Protein AF-A0A1I5X9K0-F1 (afdb_monomer_lite)

Secondary structure (DSSP, 8-state):
----PPP---------------HHHHHHHHHHHHHHHHHHHHIIIIIHHHTTSTTSHHHHHHHHHHHHHHHHTTTT--TTTTS----PPPP---

Structure (mmCIF, N/CA/C/O backbone):
data_AF-A0A1I5X9K0-F1
#
_entry.id   AF-A0A1I5X9K0-F1
#
loop_
_atom_site.group_PDB
_atom_site.id
_atom_site.type_symbol
_atom_site.label_atom_id
_atom_site.label_alt_id
_atom_site.label_comp_id
_atom_site.label_asym_id
_atom_site.label_entity_id
_atom_site.label_seq_id
_atom_site.pdbx_PDB_ins_code
_atom_site.Cartn_x
_atom_site.Cartn_y
_atom_site.Cartn_z
_atom_site.occupancy
_atom_site.B_iso_or_equiv
_atom_site.auth_seq_id
_atom_site.auth_comp_id
_atom_site.auth_asym_id
_atom_site.auth_atom_id
_atom_site.pdbx_PDB_model_num
ATOM 1 N N . MET A 1 1 ? -21.226 24.500 -50.165 1.00 40.25 1 MET A N 1
ATOM 2 C CA . MET A 1 1 ? -20.374 24.788 -48.991 1.00 40.25 1 MET A CA 1
ATOM 3 C C . MET A 1 1 ? -19.683 23.494 -48.579 1.00 40.25 1 MET A C 1
ATOM 5 O O . MET A 1 1 ? -20.373 22.566 -48.186 1.00 40.25 1 MET A O 1
ATOM 9 N N . ARG A 1 2 ? -18.364 23.373 -48.793 1.00 43.06 2 ARG A N 1
ATOM 10 C CA . ARG A 1 2 ? -17.570 22.194 -48.402 1.00 43.06 2 ARG A CA 1
ATOM 11 C C . ARG A 1 2 ? -16.919 22.501 -47.053 1.00 43.06 2 ARG A C 1
ATOM 13 O O . ARG A 1 2 ? -16.215 23.501 -46.954 1.00 43.06 2 ARG A O 1
ATOM 20 N N . ASN A 1 3 ? -17.173 21.676 -46.042 1.00 47.03 3 ASN A N 1
ATOM 21 C CA . ASN A 1 3 ? -16.481 21.758 -44.758 1.00 47.03 3 ASN A CA 1
ATOM 22 C C . ASN A 1 3 ? -15.013 21.380 -44.976 1.00 47.03 3 ASN A C 1
ATOM 24 O O . ASN A 1 3 ? -14.705 20.230 -45.284 1.00 47.03 3 ASN A O 1
ATOM 28 N N . ALA A 1 4 ? -14.119 22.361 -44.868 1.00 52.97 4 ALA A N 1
ATOM 29 C CA . ALA A 1 4 ? -12.686 22.128 -44.880 1.00 52.97 4 ALA A CA 1
ATOM 30 C C . ALA A 1 4 ? -12.288 21.486 -43.544 1.00 52.97 4 ALA A C 1
ATOM 32 O O . ALA A 1 4 ? -12.437 22.098 -42.485 1.00 52.97 4 ALA A O 1
ATOM 33 N N . ILE A 1 5 ? -11.805 20.245 -43.592 1.00 62.09 5 ILE A N 1
ATOM 34 C CA . ILE A 1 5 ? -11.127 19.613 -42.459 1.00 62.09 5 ILE A CA 1
ATOM 35 C C . ILE A 1 5 ? -9.832 20.404 -42.257 1.00 62.09 5 ILE A C 1
ATOM 37 O O . ILE A 1 5 ? -9.013 20.479 -43.175 1.00 62.09 5 ILE A O 1
ATOM 41 N N . ARG A 1 6 ? -9.663 21.045 -41.094 1.00 57.22 6 ARG A N 1
ATOM 42 C CA . ARG A 1 6 ? -8.396 21.708 -40.765 1.00 57.22 6 ARG A CA 1
ATOM 43 C C . ARG A 1 6 ? -7.291 20.644 -40.748 1.00 57.22 6 ARG A C 1
ATOM 45 O O . ARG A 1 6 ? -7.498 19.612 -40.105 1.00 57.22 6 ARG A O 1
ATOM 52 N N . PRO A 1 7 ? -6.149 20.857 -41.427 1.00 56.53 7 PRO A N 1
ATOM 53 C CA . PRO A 1 7 ? -4.993 20.005 -41.216 1.00 56.53 7 PRO A CA 1
ATOM 54 C C . PRO A 1 7 ? -4.636 20.078 -39.733 1.00 56.53 7 PRO A C 1
ATOM 56 O O . PRO A 1 7 ? -4.741 21.132 -39.105 1.00 56.53 7 PRO A O 1
ATOM 59 N N . PHE A 1 8 ? -4.305 18.927 -39.167 1.00 58.31 8 PHE A N 1
ATOM 60 C CA . PHE A 1 8 ? -3.822 18.826 -37.805 1.00 58.31 8 PHE A CA 1
ATOM 61 C C . PHE A 1 8 ? -2.505 19.612 -37.752 1.00 58.31 8 PHE A C 1
ATOM 63 O O . PHE A 1 8 ? -1.490 19.118 -38.243 1.00 58.31 8 PHE A O 1
ATOM 70 N N . ASP A 1 9 ? -2.550 20.865 -37.281 1.00 59.25 9 ASP A N 1
ATOM 71 C CA . ASP A 1 9 ? -1.349 21.670 -37.044 1.00 59.25 9 ASP A CA 1
ATOM 72 C C . ASP A 1 9 ? -0.428 20.816 -36.180 1.00 59.25 9 ASP A C 1
ATOM 74 O O . ASP A 1 9 ? -0.836 20.331 -35.122 1.00 59.25 9 ASP A O 1
ATOM 78 N N . GLY A 1 10 ? 0.750 20.514 -36.727 1.00 53.38 10 GLY A N 1
ATOM 79 C CA . GLY A 1 10 ? 1.599 19.427 -36.268 1.00 53.38 10 GLY A CA 1
ATOM 80 C C . GLY A 1 10 ? 1.780 19.471 -34.759 1.00 53.38 10 GLY A C 1
ATOM 81 O O . GLY A 1 10 ? 2.387 20.400 -34.235 1.00 53.38 10 GLY A O 1
ATOM 82 N N . MET A 1 11 ? 1.268 18.450 -34.064 1.00 57.38 11 MET A N 1
ATOM 83 C CA . MET A 1 11 ? 1.693 18.184 -32.697 1.00 57.38 11 MET A CA 1
ATOM 84 C C . MET A 1 11 ? 3.210 18.009 -32.736 1.00 57.38 11 MET A C 1
ATOM 86 O O . MET A 1 11 ? 3.718 17.006 -33.238 1.00 57.38 11 MET A O 1
ATOM 90 N N . THR A 1 12 ? 3.934 19.006 -32.238 1.00 59.78 12 THR A N 1
ATOM 91 C CA . THR A 1 12 ? 5.358 18.925 -31.939 1.00 59.78 12 THR A CA 1
ATOM 92 C C . THR A 1 12 ? 5.526 17.905 -30.820 1.00 59.78 12 THR A C 1
ATOM 94 O O . THR A 1 12 ? 5.379 18.210 -29.641 1.00 59.78 12 THR A O 1
ATOM 97 N N . GLY A 1 13 ? 5.756 16.651 -31.201 1.00 62.56 13 GLY A N 1
ATOM 98 C CA . GLY A 1 13 ? 6.158 15.605 -30.273 1.00 62.56 13 GLY A CA 1
ATOM 99 C C . GLY A 1 13 ? 7.649 15.728 -29.993 1.00 62.56 13 GLY A C 1
ATOM 100 O O . GLY A 1 13 ? 8.455 15.661 -30.919 1.00 62.56 13 GLY A O 1
ATOM 101 N N . GLU A 1 14 ? 8.024 15.902 -28.730 1.00 62.16 14 GLU A N 1
ATOM 102 C CA . GLU A 1 14 ? 9.412 15.741 -28.306 1.00 62.16 14 GLU A CA 1
ATOM 103 C C . GLU A 1 14 ? 9.684 14.254 -28.046 1.00 62.16 14 GLU A C 1
ATOM 105 O O . GLU A 1 14 ? 8.895 13.566 -27.392 1.00 62.16 14 GLU A O 1
ATOM 110 N N . LEU A 1 15 ? 10.796 13.743 -28.579 1.00 65.69 15 LEU A N 1
ATOM 111 C CA . LEU A 1 15 ? 11.273 12.402 -28.253 1.00 65.69 15 LEU A CA 1
ATOM 112 C C . LEU A 1 15 ? 11.698 12.380 -26.784 1.00 65.69 15 LEU A C 1
ATOM 114 O O . LEU A 1 15 ? 12.754 12.892 -26.419 1.00 65.69 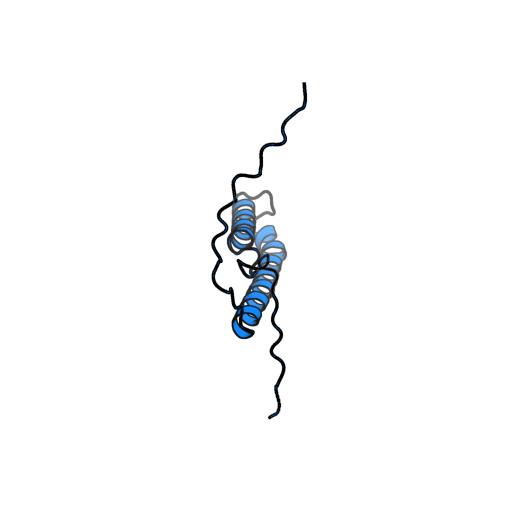15 LEU A O 1
ATOM 118 N N . VAL A 1 16 ? 10.870 11.765 -25.942 1.00 65.38 16 VAL A N 1
ATOM 119 C CA . VAL A 1 16 ? 11.217 11.499 -24.545 1.00 65.38 16 VAL A CA 1
ATOM 120 C C . VAL A 1 16 ? 12.370 10.496 -24.519 1.00 65.38 16 VAL A C 1
ATOM 122 O O . VAL A 1 16 ? 12.368 9.520 -25.273 1.00 65.38 16 VAL A O 1
ATOM 125 N N . GLN A 1 17 ? 13.367 10.739 -23.664 1.00 63.31 17 GLN A N 1
ATOM 126 C CA . GLN A 1 17 ? 14.503 9.831 -23.506 1.00 63.31 17 GLN A CA 1
ATOM 127 C C . GLN A 1 17 ? 14.038 8.402 -23.203 1.00 63.31 17 GLN A C 1
ATOM 129 O O . GLN A 1 17 ? 13.031 8.190 -22.523 1.00 63.31 17 GLN A O 1
ATOM 134 N N . ASN A 1 18 ? 14.813 7.423 -23.678 1.00 68.69 18 ASN A N 1
ATOM 135 C CA . ASN A 1 18 ? 14.567 6.015 -23.389 1.00 68.69 18 ASN A CA 1
ATOM 136 C C . ASN A 1 18 ? 14.480 5.799 -21.876 1.00 68.69 18 ASN A C 1
ATOM 138 O O . ASN A 1 18 ? 15.455 5.975 -21.146 1.00 68.69 18 ASN A O 1
ATOM 142 N N . ALA A 1 19 ? 13.305 5.388 -21.413 1.00 71.19 19 ALA A N 1
ATOM 143 C CA . ALA A 1 19 ? 13.100 5.009 -20.033 1.00 71.19 19 ALA A CA 1
ATOM 144 C C . ALA A 1 19 ? 13.550 3.547 -19.877 1.00 71.19 19 ALA A C 1
ATOM 146 O O . ALA A 1 19 ? 12.916 2.633 -20.394 1.00 71.19 19 ALA A O 1
ATOM 147 N N . THR A 1 20 ? 14.671 3.315 -19.193 1.00 74.06 20 THR A N 1
ATOM 148 C CA . THR A 1 20 ? 15.170 1.959 -18.920 1.00 74.06 20 THR A CA 1
ATOM 149 C C . THR A 1 20 ? 14.888 1.564 -17.479 1.00 74.06 20 THR A C 1
ATOM 151 O O . THR A 1 20 ? 15.279 2.265 -16.539 1.00 74.06 20 THR A O 1
ATOM 154 N N . LEU A 1 21 ? 14.248 0.411 -17.304 1.00 79.88 21 LEU A N 1
ATOM 155 C CA . LEU A 1 21 ? 14.045 -0.219 -16.009 1.00 79.88 21 LEU A CA 1
ATOM 156 C C . LEU A 1 21 ? 14.895 -1.487 -15.933 1.00 79.88 21 LEU A C 1
ATOM 158 O O . LEU A 1 21 ? 14.629 -2.460 -16.635 1.00 79.88 21 LEU A O 1
ATOM 162 N N . ASP A 1 22 ? 15.930 -1.462 -15.099 1.00 84.88 22 ASP A N 1
ATOM 163 C CA . ASP A 1 22 ? 16.755 -2.643 -14.862 1.00 84.88 22 ASP A CA 1
ATOM 164 C C . ASP A 1 22 ? 16.051 -3.664 -13.946 1.00 84.88 22 ASP A C 1
ATOM 166 O O . ASP A 1 22 ? 15.078 -3.364 -13.242 1.00 84.88 22 ASP A O 1
ATOM 170 N N . ALA A 1 23 ? 16.554 -4.900 -13.965 1.00 86.19 23 ALA A N 1
ATOM 171 C CA . ALA A 1 23 ? 15.985 -6.008 -13.203 1.00 86.19 23 ALA A CA 1
ATOM 172 C C . ALA A 1 23 ? 16.033 -5.787 -11.682 1.00 86.19 23 ALA A C 1
ATOM 174 O O . ALA A 1 23 ? 15.118 -6.212 -10.978 1.00 86.19 23 ALA A O 1
ATOM 175 N N . LEU A 1 24 ? 17.056 -5.095 -11.170 1.00 88.56 24 LEU A N 1
ATOM 176 C CA . LEU A 1 24 ? 17.200 -4.821 -9.741 1.00 88.56 24 LEU A CA 1
ATOM 177 C C . LEU A 1 24 ? 16.131 -3.832 -9.260 1.00 88.56 24 LEU A C 1
ATOM 179 O O . LEU A 1 24 ? 15.487 -4.054 -8.237 1.00 88.56 24 LEU A O 1
ATOM 183 N N . ARG A 1 25 ? 15.877 -2.770 -10.027 1.00 88.00 25 ARG A N 1
ATOM 184 C CA . ARG A 1 25 ? 14.808 -1.802 -9.762 1.00 88.00 25 ARG A CA 1
ATOM 185 C C . ARG A 1 25 ? 13.434 -2.461 -9.819 1.00 88.00 25 ARG A C 1
ATOM 187 O O . ARG A 1 25 ? 12.615 -2.186 -8.945 1.00 88.00 25 ARG A O 1
ATOM 194 N N . MET A 1 26 ? 13.191 -3.362 -10.778 1.00 89.06 26 MET A N 1
ATOM 195 C CA . MET A 1 26 ? 11.962 -4.173 -10.791 1.00 89.06 26 MET A CA 1
ATOM 196 C C . MET A 1 26 ? 11.828 -5.031 -9.534 1.00 89.06 26 MET A C 1
ATOM 198 O O . MET A 1 26 ? 10.759 -5.056 -8.925 1.00 89.06 26 MET A O 1
ATOM 202 N N . ALA A 1 27 ? 12.904 -5.710 -9.129 1.00 90.31 27 ALA A N 1
ATOM 203 C CA . ALA A 1 27 ? 12.905 -6.549 -7.938 1.00 90.31 27 ALA A CA 1
ATOM 204 C C . ALA A 1 27 ? 12.597 -5.731 -6.674 1.00 90.31 27 ALA A C 1
ATOM 206 O O . ALA A 1 27 ? 11.731 -6.124 -5.898 1.00 90.31 27 ALA A O 1
ATOM 207 N N . HIS A 1 28 ? 13.214 -4.557 -6.505 1.00 92.94 28 HIS A N 1
ATOM 208 C CA . HIS A 1 28 ? 12.922 -3.654 -5.387 1.00 92.94 28 HIS A CA 1
ATOM 209 C C . HIS A 1 28 ? 11.468 -3.169 -5.377 1.00 92.94 28 HIS A C 1
ATOM 211 O O . HIS A 1 28 ? 10.847 -3.124 -4.321 1.00 92.94 28 HIS A O 1
ATOM 217 N N . MET A 1 29 ? 10.909 -2.828 -6.539 1.00 93.25 29 MET A N 1
ATOM 218 C CA . MET A 1 29 ? 9.507 -2.412 -6.668 1.00 93.25 29 MET A CA 1
ATOM 219 C C . MET A 1 29 ? 8.535 -3.535 -6.292 1.00 93.25 29 MET A C 1
ATOM 221 O O . MET A 1 29 ? 7.569 -3.306 -5.566 1.00 93.25 29 MET A O 1
ATOM 225 N N . ASN A 1 30 ? 8.801 -4.757 -6.758 1.00 91.81 30 ASN A N 1
ATOM 226 C CA . ASN A 1 30 ? 7.999 -5.928 -6.407 1.00 91.81 30 ASN A CA 1
ATOM 227 C C . ASN A 1 30 ? 8.096 -6.244 -4.916 1.00 91.81 30 ASN A C 1
ATOM 229 O O . ASN A 1 30 ? 7.070 -6.426 -4.269 1.00 91.81 30 ASN A O 1
ATOM 233 N N . PHE A 1 31 ? 9.309 -6.218 -4.365 1.00 95.94 31 PHE A N 1
ATOM 234 C CA . PHE A 1 31 ? 9.537 -6.420 -2.942 1.00 95.94 31 PHE A CA 1
ATOM 235 C C . PHE A 1 31 ? 8.808 -5.369 -2.094 1.00 95.94 31 PHE A C 1
ATOM 237 O O . PHE A 1 31 ? 8.111 -5.719 -1.148 1.00 95.94 31 PHE A O 1
ATOM 244 N N . ALA A 1 32 ? 8.884 -4.089 -2.470 1.00 95.94 32 ALA A N 1
ATOM 245 C CA . ALA A 1 32 ? 8.169 -3.019 -1.778 1.00 95.94 32 ALA A CA 1
ATOM 246 C C . ALA A 1 32 ? 6.648 -3.239 -1.781 1.00 95.94 32 ALA A C 1
ATOM 248 O O . ALA A 1 32 ? 5.996 -3.008 -0.764 1.00 95.94 32 ALA A O 1
ATOM 249 N N . ARG A 1 33 ? 6.089 -3.727 -2.896 1.00 95.38 33 ARG A N 1
ATOM 250 C CA . ARG A 1 33 ? 4.667 -4.079 -2.991 1.00 95.38 33 ARG A CA 1
ATOM 251 C C . ARG A 1 33 ? 4.305 -5.222 -2.047 1.00 95.38 33 ARG A C 1
ATOM 253 O O . ARG A 1 33 ? 3.349 -5.102 -1.292 1.00 95.38 33 ARG A O 1
ATOM 260 N N . GLU A 1 34 ? 5.091 -6.296 -2.048 1.00 97.06 34 GLU A N 1
ATOM 261 C CA . GLU A 1 34 ? 4.854 -7.451 -1.177 1.00 97.06 34 GLU A CA 1
ATOM 262 C C . GLU A 1 34 ? 4.947 -7.099 0.313 1.00 97.06 34 GLU A C 1
ATOM 264 O O . GLU A 1 34 ? 4.106 -7.532 1.105 1.00 97.06 34 GLU A O 1
ATOM 269 N N . GLU A 1 35 ? 5.948 -6.309 0.706 1.00 97.88 35 GLU A N 1
ATOM 270 C CA . GLU A 1 35 ? 6.102 -5.853 2.090 1.00 97.88 35 GLU A CA 1
ATOM 271 C C . GLU A 1 35 ? 4.958 -4.930 2.506 1.00 97.88 35 GLU A C 1
ATOM 273 O O . GLU A 1 35 ? 4.411 -5.069 3.603 1.00 97.88 35 GLU A O 1
ATOM 278 N N . TYR A 1 36 ? 4.530 -4.036 1.615 1.00 97.75 36 TYR A N 1
ATOM 279 C CA . TYR A 1 36 ? 3.384 -3.181 1.878 1.00 97.75 36 TYR A CA 1
ATOM 280 C C . TYR A 1 36 ? 2.088 -3.991 2.045 1.00 97.75 36 TYR A C 1
ATOM 282 O O . TYR A 1 36 ? 1.333 -3.740 2.980 1.00 97.75 36 TYR A O 1
ATOM 290 N N . ASP A 1 37 ? 1.850 -5.013 1.220 1.00 97.25 37 ASP A N 1
ATOM 291 C CA . ASP A 1 37 ? 0.678 -5.891 1.348 1.00 97.25 37 ASP A CA 1
ATOM 292 C C . ASP A 1 37 ? 0.694 -6.687 2.669 1.00 97.25 37 ASP A C 1
ATOM 294 O O . ASP A 1 37 ? -0.347 -6.960 3.277 1.00 97.25 37 ASP A O 1
ATOM 298 N N . ARG A 1 38 ? 1.880 -7.074 3.159 1.00 98.12 38 ARG A N 1
ATOM 299 C CA . ARG A 1 38 ? 2.031 -7.683 4.494 1.00 98.12 38 ARG A CA 1
ATOM 300 C C . ARG A 1 38 ? 1.709 -6.685 5.600 1.00 98.12 38 ARG A C 1
ATOM 302 O O . ARG A 1 38 ? 0.931 -7.029 6.492 1.00 98.12 38 ARG A O 1
ATOM 309 N N . LEU A 1 39 ? 2.257 -5.474 5.523 1.00 97.94 39 LEU A N 1
ATOM 310 C CA . LEU A 1 39 ? 1.971 -4.401 6.473 1.00 97.94 39 LEU A CA 1
ATOM 311 C C . LEU A 1 39 ? 0.473 -4.084 6.509 1.00 97.94 39 LEU A C 1
ATOM 313 O O . LEU A 1 39 ? -0.112 -4.016 7.587 1.00 97.94 39 LEU A O 1
ATOM 317 N N . GLU A 1 40 ? -0.164 -3.967 5.344 1.00 97.69 40 GLU A N 1
ATOM 318 C CA . GLU A 1 40 ? -1.592 -3.686 5.232 1.00 97.69 40 GLU A CA 1
ATOM 319 C C . GLU A 1 40 ? -2.436 -4.744 5.940 1.00 97.69 40 GLU A C 1
ATOM 321 O O . GLU A 1 40 ? -3.322 -4.404 6.725 1.00 97.69 40 GLU A O 1
ATOM 326 N N . ARG A 1 41 ? -2.116 -6.028 5.754 1.00 98.19 41 ARG A N 1
ATOM 327 C CA . ARG A 1 41 ? -2.802 -7.112 6.470 1.00 98.19 41 ARG A CA 1
ATOM 328 C C . A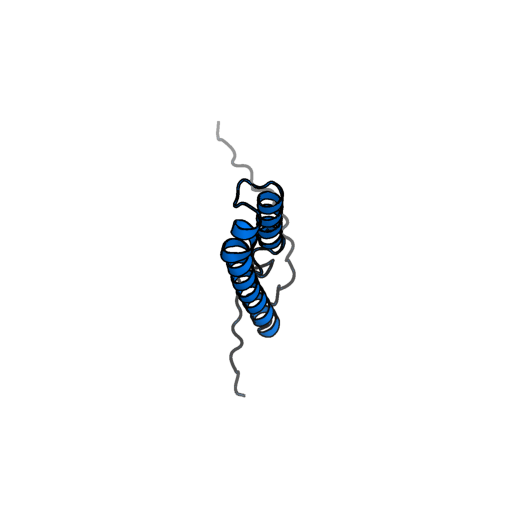RG A 1 41 ? -2.627 -7.014 7.980 1.00 98.19 41 ARG A C 1
ATOM 330 O O . ARG A 1 41 ? -3.620 -7.126 8.692 1.00 98.19 41 ARG A O 1
ATOM 337 N N . LEU A 1 42 ? -1.409 -6.786 8.474 1.00 98.00 42 LEU A N 1
ATOM 338 C CA . LEU A 1 42 ? -1.155 -6.647 9.914 1.00 98.00 42 LEU A CA 1
ATOM 339 C C . LEU A 1 42 ? -1.962 -5.492 10.512 1.00 98.00 42 LEU A C 1
ATOM 341 O O . LEU A 1 42 ? -2.629 -5.658 11.534 1.00 98.00 42 LEU A O 1
ATOM 345 N N . VAL A 1 43 ? -1.950 -4.337 9.847 1.00 97.62 43 VAL A N 1
ATOM 346 C CA . VAL A 1 43 ? -2.673 -3.156 10.316 1.00 97.62 43 VAL A CA 1
ATOM 347 C C . VAL A 1 43 ? -4.179 -3.400 10.311 1.00 97.62 43 VAL A C 1
ATOM 349 O O . VAL A 1 43 ? -4.833 -3.198 11.332 1.00 97.62 43 VAL A O 1
ATOM 352 N N . LEU A 1 44 ? -4.741 -3.883 9.203 1.00 96.50 44 LEU A N 1
ATOM 353 C CA . LEU A 1 44 ? -6.187 -4.062 9.077 1.00 96.50 44 LEU A CA 1
ATOM 354 C C . LEU A 1 44 ? -6.734 -5.191 9.957 1.00 96.50 44 LEU A C 1
ATOM 356 O O . LEU A 1 44 ? -7.868 -5.093 10.421 1.00 96.50 44 LEU A O 1
ATOM 360 N N . GLN A 1 45 ? -5.963 -6.259 10.176 1.00 97.44 45 GLN A N 1
ATOM 361 C CA . GLN A 1 45 ? -6.427 -7.438 10.915 1.00 97.44 45 GLN A CA 1
ATOM 362 C C . GLN A 1 45 ? -6.130 -7.375 12.412 1.00 97.44 45 GLN A C 1
ATOM 364 O O . GLN A 1 45 ? -6.863 -7.983 13.185 1.00 97.44 45 GLN A O 1
ATOM 369 N N . GLN A 1 46 ? -5.073 -6.674 12.830 1.00 96.75 46 GLN A N 1
ATOM 370 C CA . GLN A 1 46 ? -4.660 -6.645 14.237 1.00 96.75 46 GLN A CA 1
ATOM 371 C C . GLN A 1 46 ? -4.810 -5.255 14.852 1.00 96.75 46 GLN A C 1
ATOM 373 O O . GLN A 1 46 ? -5.420 -5.110 15.908 1.00 96.75 46 GLN A O 1
ATOM 378 N N . ILE A 1 47 ? -4.298 -4.223 14.179 1.00 96.44 47 ILE A N 1
ATOM 379 C CA . ILE A 1 47 ? -4.218 -2.874 14.752 1.00 96.44 47 ILE A CA 1
ATOM 380 C C . ILE A 1 47 ? -5.575 -2.168 14.720 1.00 96.44 47 ILE A C 1
ATOM 382 O O . ILE A 1 47 ? -6.037 -1.693 15.752 1.00 96.44 47 ILE A O 1
ATOM 386 N N . VAL A 1 48 ? -6.253 -2.136 13.571 1.00 97.00 48 VAL A N 1
ATOM 387 C CA . VAL A 1 48 ? -7.562 -1.472 13.433 1.00 97.00 48 VAL A CA 1
ATOM 388 C C . VAL A 1 48 ? -8.597 -2.029 14.424 1.00 97.00 48 VAL A C 1
ATOM 390 O O . VAL A 1 48 ? -9.257 -1.227 15.086 1.00 97.00 48 VAL A O 1
ATOM 393 N N . PRO A 1 49 ? -8.742 -3.357 14.612 1.00 96.62 49 PRO A N 1
ATOM 394 C CA . PRO A 1 49 ? -9.626 -3.893 15.647 1.00 96.62 49 PRO A CA 1
ATOM 395 C C . PRO A 1 49 ? -9.226 -3.473 17.067 1.00 96.62 49 PRO A C 1
ATOM 397 O O . PRO A 1 49 ? -10.096 -3.084 17.844 1.00 96.62 49 PRO A O 1
ATOM 400 N N . ALA A 1 50 ? -7.929 -3.486 17.393 1.00 95.88 50 ALA A N 1
ATOM 401 C CA . ALA A 1 50 ? -7.430 -3.081 18.710 1.00 95.88 50 ALA A CA 1
ATOM 402 C C . ALA A 1 50 ? -7.683 -1.593 19.024 1.00 95.88 50 ALA A C 1
ATOM 404 O O . ALA A 1 50 ? -7.802 -1.221 20.188 1.00 95.88 50 ALA A O 1
ATOM 405 N N . LEU A 1 51 ? -7.809 -0.752 17.995 1.00 95.25 51 LEU A N 1
ATOM 406 C CA . LEU A 1 51 ? -8.097 0.680 18.113 1.00 95.25 51 LEU A CA 1
ATOM 407 C C . LEU A 1 51 ? -9.600 1.015 18.175 1.00 95.25 51 LEU A C 1
ATOM 409 O O . LEU A 1 51 ? -9.960 2.189 18.166 1.00 95.25 51 LEU A O 1
ATOM 413 N N . GLY A 1 52 ? -10.485 0.015 18.247 1.00 93.06 52 GLY A N 1
ATOM 414 C CA . GLY A 1 52 ? -11.940 0.223 18.267 1.00 93.06 52 GLY A CA 1
ATOM 415 C C . GLY A 1 52 ? -12.608 0.101 16.894 1.00 93.06 52 GLY A C 1
ATOM 416 O O . GLY A 1 52 ? -13.732 0.563 16.702 1.00 93.06 52 GLY A O 1
ATOM 417 N N . GLY A 1 53 ? -11.935 -0.537 15.935 1.00 92.75 53 GLY A N 1
ATOM 418 C CA . GLY A 1 53 ? -12.463 -0.801 14.600 1.00 92.75 53 GLY A CA 1
ATOM 419 C C . GLY A 1 53 ? -12.381 0.405 13.666 1.00 92.75 53 GLY A C 1
ATOM 420 O O . GLY A 1 53 ? -11.747 1.414 13.965 1.00 92.75 53 GLY A O 1
ATOM 421 N N . ARG A 1 54 ? -13.017 0.295 12.494 1.00 88.75 54 ARG A N 1
ATOM 422 C CA . ARG A 1 54 ? -12.940 1.307 11.421 1.00 88.75 54 ARG A CA 1
ATOM 423 C C . ARG A 1 54 ? -13.623 2.634 11.755 1.00 88.75 54 ARG A C 1
ATOM 425 O O . ARG A 1 54 ? -13.300 3.630 11.128 1.00 88.75 54 ARG A O 1
ATOM 432 N N . SER A 1 55 ? -14.554 2.642 12.706 1.00 90.12 55 SER A N 1
ATOM 433 C CA . SER A 1 55 ? -15.255 3.853 13.148 1.00 90.12 55 SER A CA 1
ATOM 434 C C . SER A 1 55 ? -14.440 4.702 14.123 1.00 90.12 55 SER A C 1
ATOM 436 O O . SER A 1 55 ? -14.848 5.816 14.438 1.00 90.12 55 SER A O 1
ATOM 438 N N . ALA A 1 56 ? -13.324 4.182 14.644 1.00 95.00 56 ALA A N 1
ATOM 439 C CA . ALA A 1 56 ? -12.434 4.975 15.474 1.00 95.00 56 ALA A CA 1
ATOM 440 C C . ALA A 1 56 ? -11.684 5.987 14.586 1.00 95.00 56 ALA A C 1
ATOM 442 O O . ALA A 1 56 ? -11.048 5.557 13.620 1.00 95.00 56 ALA A O 1
ATOM 443 N N . PRO A 1 57 ? -11.685 7.294 14.916 1.00 95.62 57 PRO A N 1
ATOM 444 C CA . PRO A 1 57 ? -11.040 8.320 14.088 1.00 95.62 57 PRO A CA 1
ATOM 445 C C . PRO A 1 57 ? -9.571 8.009 13.764 1.00 95.62 57 PRO A C 1
ATOM 447 O O . PRO A 1 57 ? -9.115 8.180 12.640 1.00 95.62 57 PRO A O 1
ATOM 450 N N . VAL A 1 58 ? -8.839 7.445 14.731 1.00 96.12 58 VAL A N 1
ATOM 451 C CA . VAL A 1 58 ? -7.443 7.024 14.538 1.00 96.12 58 VAL A CA 1
ATOM 452 C C . VAL A 1 58 ? -7.300 5.887 13.518 1.00 96.12 58 VAL A C 1
ATOM 454 O O . VAL A 1 58 ? -6.366 5.888 12.720 1.00 96.12 58 VAL A O 1
ATOM 457 N N . SER A 1 59 ? -8.226 4.925 13.500 1.00 96.81 59 SER A N 1
ATOM 458 C CA . SER A 1 59 ? -8.221 3.834 12.521 1.00 96.81 59 SER A CA 1
ATOM 459 C C . SER A 1 59 ? -8.523 4.345 11.117 1.00 96.81 59 SER A C 1
ATOM 461 O O . SER A 1 59 ? -7.932 3.859 10.152 1.00 96.81 59 SER A O 1
ATOM 463 N N . GLU A 1 60 ? -9.436 5.313 11.001 1.00 95.75 60 GLU A N 1
ATOM 464 C CA . GLU A 1 60 ? -9.761 5.976 9.738 1.00 95.75 60 GLU A CA 1
ATOM 465 C C . GLU A 1 60 ? -8.534 6.702 9.176 1.00 95.75 60 GLU A C 1
ATOM 467 O O . GLU A 1 60 ? -8.164 6.477 8.022 1.00 95.75 60 GLU A O 1
ATOM 472 N N . ASP A 1 61 ? -7.835 7.477 10.008 1.00 97.19 61 ASP A N 1
ATOM 473 C CA . ASP A 1 61 ? -6.608 8.171 9.617 1.00 97.19 61 ASP A CA 1
ATOM 474 C C . ASP A 1 61 ? -5.502 7.211 9.175 1.00 97.19 61 ASP A C 1
ATOM 476 O O . ASP A 1 61 ? -4.851 7.445 8.153 1.00 97.19 61 ASP A O 1
ATOM 480 N N . ILE A 1 62 ? -5.309 6.102 9.894 1.00 96.69 62 ILE A N 1
ATOM 481 C CA . ILE A 1 62 ? -4.344 5.064 9.511 1.00 96.69 62 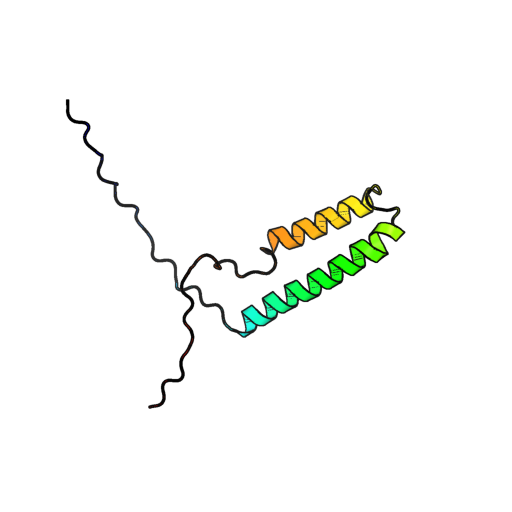ILE A CA 1
ATOM 482 C C . ILE A 1 62 ? -4.700 4.477 8.140 1.00 96.69 62 ILE A C 1
ATOM 484 O O . ILE A 1 62 ? -3.839 4.416 7.260 1.00 96.69 62 ILE A O 1
ATOM 488 N N . CYS A 1 63 ? -5.961 4.082 7.932 1.00 95.81 63 CYS A N 1
ATOM 489 C CA . CYS A 1 63 ? -6.411 3.530 6.652 1.00 95.81 63 CYS A CA 1
ATOM 490 C C . CYS A 1 63 ? -6.223 4.539 5.510 1.00 95.81 63 CYS A C 1
ATOM 492 O O . CYS A 1 63 ? -5.719 4.184 4.445 1.00 95.81 63 CYS A O 1
ATOM 494 N N . ARG A 1 64 ? -6.563 5.809 5.751 1.00 96.56 64 ARG A N 1
ATOM 495 C CA . ARG A 1 64 ? -6.381 6.904 4.795 1.00 96.56 64 ARG A CA 1
ATOM 496 C C . ARG A 1 64 ? -4.907 7.092 4.435 1.00 96.56 64 ARG A C 1
ATOM 498 O O . ARG A 1 64 ? -4.576 7.229 3.261 1.00 96.56 64 ARG A O 1
ATOM 505 N N . HIS A 1 65 ? -4.008 7.091 5.417 1.00 97.31 65 HIS A N 1
ATOM 506 C CA . HIS A 1 65 ? -2.572 7.226 5.170 1.00 97.31 65 HIS A CA 1
ATOM 507 C C . HIS A 1 65 ? -1.990 6.034 4.415 1.00 97.31 65 HIS A C 1
ATOM 509 O O . HIS A 1 65 ? -1.158 6.220 3.527 1.00 97.31 65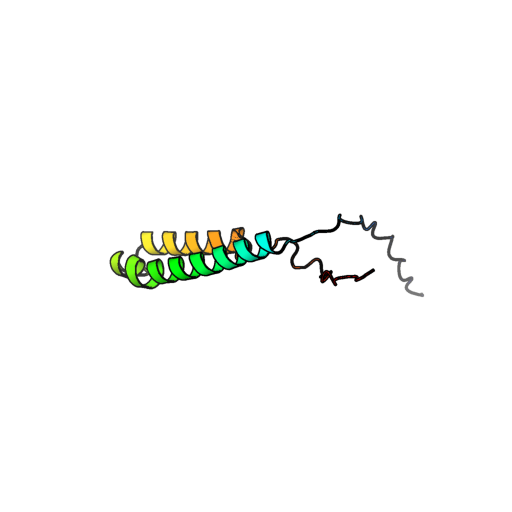 HIS A O 1
ATOM 515 N N . MET A 1 66 ? -2.454 4.822 4.711 1.00 97.19 66 MET A N 1
ATOM 516 C CA . MET A 1 66 ? -2.105 3.647 3.927 1.00 97.19 66 MET A CA 1
ATOM 517 C C . MET A 1 66 ? -2.501 3.843 2.458 1.00 97.19 66 MET A C 1
ATOM 519 O O . MET A 1 66 ? -1.639 3.789 1.577 1.00 97.19 66 MET A O 1
ATOM 523 N N . GLU A 1 67 ? -3.760 4.173 2.188 1.00 95.94 67 GLU A N 1
ATOM 524 C CA . GLU A 1 67 ? -4.244 4.387 0.823 1.00 95.94 67 GLU A CA 1
ATOM 525 C C . GLU A 1 67 ? -3.481 5.501 0.087 1.00 95.94 67 GLU A C 1
ATOM 527 O O . GLU A 1 67 ? -3.124 5.348 -1.086 1.00 95.94 67 GLU A O 1
ATOM 532 N N . GLN A 1 68 ? -3.134 6.584 0.786 1.00 97.00 68 GLN A N 1
ATOM 533 C CA . GLN A 1 68 ? -2.275 7.645 0.257 1.00 97.00 68 GLN A CA 1
ATOM 534 C C . GLN A 1 68 ? -0.890 7.119 -0.132 1.00 97.00 68 GLN A C 1
ATOM 536 O O . GLN A 1 68 ? -0.435 7.398 -1.239 1.00 97.00 68 GLN A O 1
ATOM 541 N N . VAL A 1 69 ? -0.227 6.332 0.724 1.00 96.00 69 VAL A N 1
ATOM 542 C CA . VAL A 1 69 ? 1.086 5.741 0.407 1.00 96.00 69 VAL A CA 1
ATOM 543 C C . VAL A 1 69 ? 1.006 4.884 -0.854 1.00 96.00 69 VAL A C 1
ATOM 545 O O . VAL A 1 69 ? 1.847 5.040 -1.739 1.00 96.00 69 VAL A O 1
ATOM 548 N N . ARG A 1 70 ? -0.016 4.029 -0.986 1.00 94.00 70 ARG A N 1
ATOM 549 C CA . ARG A 1 70 ? -0.196 3.195 -2.186 1.00 94.00 70 ARG A CA 1
ATOM 550 C C . ARG A 1 70 ? -0.475 4.044 -3.431 1.00 94.00 70 ARG A C 1
ATOM 552 O O . ARG A 1 70 ? 0.064 3.763 -4.500 1.00 94.00 70 ARG A O 1
ATOM 559 N N . THR A 1 71 ? -1.280 5.094 -3.299 1.00 91.44 71 THR A N 1
ATOM 560 C CA . THR A 1 71 ? -1.633 5.992 -4.408 1.00 91.44 71 THR A CA 1
ATOM 561 C C . THR A 1 71 ? -0.420 6.784 -4.892 1.00 91.44 71 THR A C 1
ATOM 563 O O . THR A 1 71 ? -0.082 6.743 -6.075 1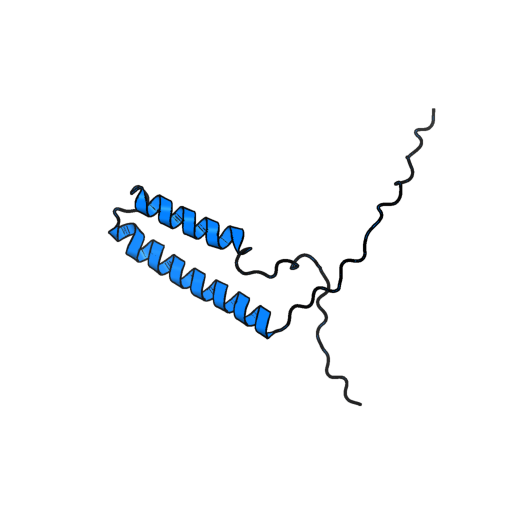.00 91.44 71 THR A O 1
ATOM 566 N N . PHE A 1 72 ? 0.280 7.463 -3.983 1.00 92.12 72 PHE A N 1
ATOM 567 C CA . PHE A 1 72 ? 1.412 8.326 -4.325 1.00 92.12 72 PHE A CA 1
ATOM 568 C C . PHE A 1 72 ? 2.683 7.548 -4.683 1.00 92.12 72 PHE A C 1
ATOM 570 O O . PHE A 1 72 ? 3.529 8.079 -5.400 1.00 92.12 72 PHE A O 1
ATOM 577 N N . SER A 1 73 ? 2.806 6.278 -4.279 1.00 88.88 73 SER A N 1
ATOM 578 C CA . SER A 1 73 ? 3.868 5.388 -4.772 1.00 88.88 73 SER A CA 1
ATOM 579 C C . SER A 1 73 ? 3.594 4.822 -6.171 1.00 88.88 73 SER A C 1
ATOM 581 O O . SER A 1 73 ? 4.436 4.105 -6.714 1.00 88.88 73 SER A O 1
ATOM 583 N N . GLY A 1 74 ? 2.418 5.081 -6.755 1.00 88.75 74 GLY A N 1
ATOM 584 C CA . GLY A 1 74 ? 1.993 4.440 -7.999 1.00 88.75 74 GLY A CA 1
ATOM 585 C C . GLY A 1 74 ? 1.838 2.926 -7.844 1.00 88.75 74 GLY A C 1
ATOM 586 O O . GLY A 1 74 ? 2.188 2.184 -8.759 1.00 88.75 74 GLY A O 1
ATOM 587 N N . ASN A 1 75 ? 1.367 2.465 -6.681 1.00 88.38 75 ASN A N 1
ATOM 588 C CA . ASN A 1 75 ? 1.301 1.057 -6.282 1.00 88.38 75 ASN A CA 1
ATOM 589 C C . ASN A 1 75 ? 2.658 0.333 -6.370 1.00 88.38 75 ASN A C 1
ATOM 591 O O . ASN A 1 75 ? 2.743 -0.846 -6.737 1.00 88.38 75 ASN A O 1
ATOM 595 N N . PHE A 1 76 ? 3.732 1.069 -6.071 1.00 89.56 76 PHE A N 1
ATOM 596 C CA . PHE A 1 76 ? 5.110 0.595 -6.198 1.00 89.56 76 PHE A CA 1
ATOM 597 C C . PHE A 1 76 ? 5.407 0.084 -7.615 1.00 89.56 76 PHE A C 1
ATOM 599 O O . PHE A 1 76 ? 6.122 -0.898 -7.802 1.00 89.56 76 PHE A O 1
ATOM 606 N N . CYS A 1 77 ? 4.795 0.692 -8.631 1.00 85.25 77 CYS A N 1
ATOM 607 C CA . CYS A 1 77 ? 5.051 0.381 -10.029 1.00 85.25 77 CYS A CA 1
ATOM 608 C C . CYS A 1 77 ? 5.975 1.426 -10.638 1.00 85.25 77 CYS A C 1
ATOM 610 O O . CYS A 1 77 ? 6.058 2.576 -10.205 1.00 85.25 77 CYS A O 1
ATOM 612 N N . TRP A 1 78 ? 6.641 1.027 -11.712 1.00 81.38 78 TRP A N 1
ATOM 613 C CA . TRP A 1 78 ? 7.468 1.945 -12.464 1.00 81.38 78 TRP A CA 1
ATOM 614 C C . TRP A 1 78 ? 6.639 3.096 -13.051 1.00 81.38 78 TRP A C 1
ATOM 616 O O . TRP A 1 78 ? 5.591 2.885 -13.670 1.00 81.38 78 TRP A O 1
ATOM 626 N N . GLN A 1 79 ? 7.126 4.324 -12.864 1.00 75.56 79 GLN A N 1
ATOM 627 C CA . GLN A 1 79 ? 6.415 5.553 -13.232 1.00 75.56 79 GLN A CA 1
ATOM 628 C C . GLN A 1 79 ? 6.144 5.654 -14.740 1.00 75.56 79 GLN A C 1
ATOM 630 O O . GLN A 1 79 ? 5.120 6.194 -15.148 1.00 75.56 79 GLN A O 1
ATOM 635 N N . HIS A 1 80 ? 7.005 5.052 -15.563 1.00 72.62 80 HIS A N 1
ATOM 636 C CA . HIS A 1 80 ? 6.883 5.031 -17.020 1.00 72.62 80 HIS A CA 1
ATOM 637 C C . HIS A 1 80 ? 6.279 3.723 -17.554 1.00 72.62 80 HIS A C 1
ATOM 639 O O . HIS A 1 80 ? 6.496 3.384 -18.709 1.00 72.62 80 HIS A O 1
ATOM 645 N N . ARG A 1 81 ? 5.489 2.981 -16.757 1.00 62.72 81 ARG A N 1
ATOM 646 C CA . ARG A 1 81 ? 4.865 1.704 -17.184 1.00 62.72 81 ARG A CA 1
ATOM 647 C C . ARG A 1 81 ? 4.031 1.788 -18.472 1.00 62.72 81 ARG A C 1
ATOM 649 O O . ARG A 1 81 ? 3.779 0.766 -19.096 1.00 62.72 81 ARG A O 1
ATOM 656 N N . SER A 1 82 ? 3.558 2.982 -18.832 1.00 63.56 82 SER A N 1
ATOM 657 C CA . SER A 1 82 ? 2.805 3.254 -20.062 1.00 63.56 82 SER A CA 1
ATOM 658 C C . SER A 1 82 ? 3.697 3.534 -21.277 1.00 63.56 82 SER A C 1
ATOM 660 O O . SER A 1 82 ? 3.192 3.571 -22.397 1.00 63.56 82 SER A O 1
ATOM 662 N N . VAL A 1 83 ? 5.008 3.710 -21.082 1.00 62.62 83 VAL A N 1
ATOM 663 C CA . VAL A 1 83 ? 6.000 3.818 -22.156 1.00 62.62 83 VAL A CA 1
ATOM 664 C C . VAL A 1 83 ? 6.266 2.402 -22.661 1.00 62.62 83 VAL A C 1
ATOM 666 O O . VAL A 1 83 ? 7.129 1.676 -22.172 1.00 62.62 83 VAL A O 1
ATOM 669 N N . GLY A 1 84 ? 5.415 1.965 -23.587 1.00 51.75 84 GLY A N 1
ATOM 670 C CA . GLY A 1 84 ? 5.421 0.620 -24.147 1.00 51.75 84 GLY A CA 1
ATOM 671 C C . GLY A 1 84 ? 6.607 0.377 -25.077 1.00 51.75 84 GLY A C 1
ATOM 672 O O . GLY A 1 84 ? 6.452 0.420 -26.290 1.00 51.75 84 GLY A O 1
ATOM 673 N N . ALA A 1 85 ? 7.777 0.081 -24.517 1.00 53.56 85 ALA A N 1
ATOM 674 C CA . ALA A 1 85 ? 8.867 -0.580 -25.228 1.00 53.56 85 ALA A CA 1
ATOM 675 C C . ALA A 1 85 ? 9.670 -1.436 -24.238 1.00 53.56 85 ALA A C 1
ATOM 677 O O . ALA A 1 85 ? 10.583 -0.963 -23.567 1.00 53.56 85 ALA A O 1
ATOM 678 N N . ALA A 1 86 ? 9.304 -2.713 -24.112 1.00 52.81 86 ALA A N 1
ATOM 679 C CA . ALA A 1 86 ? 10.085 -3.683 -23.353 1.00 52.81 86 ALA A CA 1
ATOM 680 C C . ALA A 1 86 ? 11.135 -4.310 -24.281 1.00 52.81 86 ALA A C 1
ATOM 682 O O . ALA A 1 86 ? 10.802 -5.118 -25.149 1.00 52.81 86 ALA A O 1
ATOM 683 N N . HIS A 1 87 ? 12.404 -3.943 -24.110 1.00 52.94 87 HIS A N 1
ATOM 684 C CA . HIS A 1 87 ? 13.514 -4.603 -24.794 1.00 52.94 87 HIS A CA 1
ATOM 685 C C . HIS A 1 87 ? 14.044 -5.735 -23.913 1.00 52.94 87 HIS A C 1
ATOM 687 O O . HIS A 1 87 ? 14.646 -5.495 -22.869 1.00 52.94 87 HIS A O 1
ATOM 693 N N . VAL A 1 88 ? 13.816 -6.983 -24.325 1.00 49.47 88 VAL A N 1
ATOM 694 C CA . VAL A 1 88 ? 14.450 -8.146 -23.691 1.00 49.47 88 VAL A CA 1
ATOM 695 C C . VAL A 1 88 ? 15.874 -8.249 -24.231 1.00 49.47 88 VAL A C 1
ATOM 697 O O . VAL A 1 88 ? 16.063 -8.410 -25.438 1.00 49.47 88 VAL A O 1
ATOM 700 N N . ALA A 1 89 ? 16.875 -8.154 -23.356 1.00 51.41 89 ALA A N 1
ATOM 701 C CA . ALA A 1 89 ? 18.257 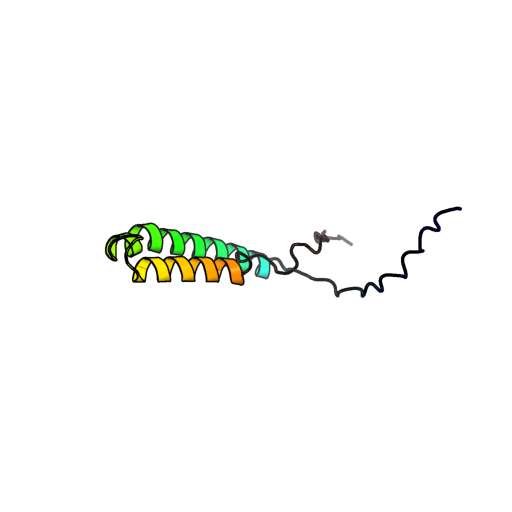-8.434 -23.728 1.00 51.41 89 ALA A CA 1
ATOM 702 C C . ALA A 1 89 ? 18.368 -9.905 -24.165 1.00 51.41 89 ALA A C 1
ATOM 704 O O . ALA A 1 89 ? 18.062 -10.811 -23.391 1.00 51.41 89 ALA A O 1
ATOM 705 N N . LYS A 1 90 ? 18.771 -10.145 -25.415 1.00 52.12 90 LYS A N 1
ATOM 706 C CA . LYS A 1 90 ? 19.158 -11.475 -25.897 1.00 52.12 90 LYS A CA 1
ATOM 707 C C . LYS A 1 90 ? 20.676 -11.572 -25.842 1.00 52.12 90 LYS A C 1
ATOM 709 O O . LYS A 1 90 ? 21.352 -10.645 -26.284 1.00 52.12 90 LYS A O 1
ATOM 714 N N . GLU A 1 91 ? 21.201 -12.685 -25.334 1.00 52.03 91 GLU A N 1
ATOM 715 C CA . GLU A 1 91 ? 22.608 -13.024 -25.551 1.00 52.03 91 GLU A CA 1
ATOM 716 C C . GLU A 1 91 ? 22.866 -13.081 -27.058 1.00 52.03 91 GLU A C 1
ATOM 718 O O . GLU A 1 91 ? 22.273 -13.889 -27.776 1.00 52.03 91 GLU A O 1
ATOM 723 N N . VAL A 1 92 ? 23.750 -12.212 -27.536 1.00 57.28 92 VAL A N 1
ATOM 724 C CA . VAL A 1 92 ? 24.337 -12.333 -28.865 1.00 57.28 92 VAL A CA 1
ATOM 725 C C . VAL A 1 92 ? 25.640 -13.093 -28.660 1.00 57.28 92 VAL A C 1
ATOM 727 O O . VAL A 1 92 ? 26.598 -12.536 -28.127 1.00 57.28 92 VAL A O 1
ATOM 730 N N . ARG A 1 93 ? 25.664 -14.385 -29.013 1.00 48.50 93 ARG A N 1
ATOM 731 C CA . ARG A 1 93 ? 26.947 -15.080 -29.167 1.00 48.50 93 ARG A CA 1
ATOM 732 C C . ARG A 1 93 ? 27.674 -14.485 -30.381 1.00 48.50 93 ARG A C 1
ATOM 734 O O . ARG A 1 93 ? 26.999 -14.259 -31.388 1.00 48.50 93 ARG A O 1
ATOM 741 N N . PRO A 1 94 ? 28.986 -14.217 -30.279 1.00 60.66 94 PRO A N 1
ATOM 742 C CA . PRO A 1 94 ? 29.809 -13.880 -31.436 1.00 60.66 94 PRO A CA 1
ATOM 743 C C . PRO A 1 94 ? 29.886 -15.042 -32.433 1.00 60.66 94 PRO A C 1
ATOM 745 O O . PRO A 1 94 ? 29.732 -16.211 -32.003 1.00 60.66 94 PRO A O 1
#

pLDDT: mean 80.16, std 18.27, range [40.25, 98.19]

Radius of gyration: 23.02 Å; chains: 1; bounding box: 50×40×68 Å

Sequence (94 aa):
MRNAIRPFDGMTGELVQNATLDALRMAHMNFAREEYDRLERLVLQQIVPALGGRSAPVSEDICRHMEQVRTFSGNFCWQHRSVGAAHVAKEVRP

Foldseek 3Di:
DDDDDDPPPDPPDDPDPDDDDDPVLVVVLVVVLVVLVVVVCCCQVPVQVVQVHCPRPVSVVVVVVSVVVCVVCVNSDDPVPVVPDDDDDDDDDD

Organism: NCBI:txid554344